Protein AF-A0A419K5F2-F1 (afdb_monomer_lite)

Secondary structure (DSSP, 8-state):
-HHHHHHHHHHHHHHHHHHHHHHHHHHHHHHHHHHHHHTS--S-HHHHHHHHHHHHHHHHHHHHHHHHHHHHHHHH-

Sequence (77 aa):
MKAKIWARIARAVFNGFAVGTMAFFSVYGLTSAVNTLAGTTVLSAMGSGLLTFFSFFGGSIGIELSKDIEETQKETA

Foldseek 3Di:
DVVVVVVLLVVLQVVLQVQLQVQLVVQLVVQVVVCVVVVHRPDDSNVRSVVSSCVSSVVSSVVSVVVVVVVVVVVVD

Radius of gyration: 17.54 Å; chains: 1; bounding box: 47×18×46 Å

pLDDT: mean 87.58, std 12.95, range [48.84, 98.19]

Structure (mmCIF, N/CA/C/O backbone):
data_AF-A0A419K5F2-F1
#
_entry.id   AF-A0A419K5F2-F1
#
loop_
_atom_site.group_PDB
_atom_site.id
_atom_site.type_symbol
_atom_site.label_atom_id
_atom_site.label_alt_id
_atom_site.label_comp_id
_atom_site.label_asym_id
_atom_site.label_entity_id
_atom_site.label_seq_id
_atom_site.pdbx_PDB_ins_code
_atom_site.Cartn_x
_atom_site.Cartn_y
_atom_site.Cartn_z
_atom_site.occupancy
_atom_site.B_iso_or_equiv
_atom_site.auth_seq_id
_atom_site.auth_comp_id
_atom_site.auth_asym_id
_atom_site.auth_atom_id
_atom_site.pdbx_PDB_model_num
ATOM 1 N N . MET A 1 1 ? -17.703 -1.983 25.216 1.00 52.91 1 MET A N 1
ATOM 2 C CA . MET A 1 1 ? -17.304 -1.065 24.120 1.00 52.91 1 MET A CA 1
ATOM 3 C C . MET A 1 1 ? -15.874 -1.279 23.619 1.00 52.91 1 MET A C 1
ATOM 5 O O . MET A 1 1 ? -15.728 -1.527 22.432 1.00 52.91 1 MET A O 1
ATOM 9 N N . LYS A 1 2 ? -14.829 -1.270 24.468 1.00 48.84 2 LYS A N 1
ATOM 10 C CA . LYS A 1 2 ? -13.415 -1.354 24.022 1.00 48.84 2 LYS A CA 1
ATOM 11 C C . LYS A 1 2 ? -13.054 -2.579 23.161 1.00 48.84 2 LYS A C 1
ATOM 13 O O . LYS A 1 2 ? -12.304 -2.434 22.215 1.00 48.84 2 LYS A O 1
ATOM 18 N N . ALA A 1 3 ? -13.605 -3.768 23.410 1.00 57.59 3 ALA A N 1
ATOM 19 C CA . ALA A 1 3 ? -13.290 -4.948 22.586 1.00 57.59 3 ALA A CA 1
ATOM 20 C C . ALA A 1 3 ? -13.746 -4.821 21.113 1.00 57.59 3 ALA A C 1
ATOM 22 O O . ALA A 1 3 ? -13.125 -5.402 20.227 1.00 57.59 3 ALA A O 1
ATOM 23 N N . LYS A 1 4 ? -14.793 -4.026 20.831 1.00 70.88 4 LYS A N 1
ATOM 24 C CA . LYS A 1 4 ? -15.306 -3.828 19.465 1.00 70.88 4 LYS A CA 1
ATOM 25 C C . LYS A 1 4 ? -14.415 -2.895 18.634 1.00 70.88 4 LYS A C 1
ATOM 27 O O . LYS A 1 4 ? -14.271 -3.135 17.442 1.00 70.88 4 LYS A O 1
ATOM 32 N N . ILE A 1 5 ? -13.767 -1.897 19.252 1.00 73.75 5 ILE A N 1
ATOM 33 C CA . ILE A 1 5 ? -12.875 -0.966 18.533 1.00 73.75 5 ILE A CA 1
ATOM 34 C C . ILE A 1 5 ? -11.621 -1.683 18.017 1.00 73.75 5 ILE A C 1
ATOM 36 O O . ILE A 1 5 ? -11.220 -1.490 16.877 1.00 73.75 5 ILE A O 1
ATOM 40 N N . TRP A 1 6 ? -11.048 -2.590 18.813 1.00 75.81 6 TRP A N 1
ATOM 41 C CA . TRP A 1 6 ? -9.856 -3.344 18.417 1.00 75.81 6 TRP A CA 1
ATOM 42 C C . TRP A 1 6 ? -10.136 -4.319 17.276 1.00 75.81 6 TRP A C 1
ATOM 44 O O . TRP A 1 6 ? -9.319 -4.442 16.371 1.00 75.81 6 TRP A O 1
ATOM 54 N N . ALA A 1 7 ? -11.307 -4.964 17.274 1.00 82.56 7 ALA A N 1
ATOM 55 C CA . ALA A 1 7 ? -11.728 -5.822 16.167 1.00 82.56 7 ALA A CA 1
ATOM 56 C C . ALA A 1 7 ? -11.897 -5.035 14.853 1.00 82.56 7 ALA A C 1
ATOM 58 O O . ALA A 1 7 ? -11.591 -5.550 13.778 1.00 82.56 7 ALA A O 1
ATOM 59 N N . ARG A 1 8 ? -12.351 -3.779 14.939 1.00 77.12 8 ARG A N 1
ATOM 60 C CA . ARG A 1 8 ? -12.506 -2.873 13.791 1.00 77.12 8 ARG A CA 1
ATOM 61 C C . ARG A 1 8 ? -11.163 -2.384 13.270 1.00 77.12 8 ARG A C 1
ATOM 63 O O . ARG A 1 8 ? -10.897 -2.522 12.083 1.00 77.12 8 ARG A O 1
ATOM 70 N N . ILE A 1 9 ? -10.276 -1.933 14.157 1.00 82.56 9 ILE A N 1
ATOM 71 C CA . ILE A 1 9 ? -8.902 -1.557 13.795 1.00 82.56 9 ILE A CA 1
ATOM 72 C C . ILE A 1 9 ? -8.182 -2.747 13.152 1.00 82.56 9 ILE A C 1
ATOM 74 O O . ILE A 1 9 ? -7.567 -2.591 12.103 1.00 82.56 9 ILE A O 1
ATOM 78 N N . ALA A 1 10 ? -8.305 -3.949 13.722 1.00 86.88 10 ALA A N 1
ATOM 79 C CA . ALA A 1 10 ? -7.707 -5.155 13.152 1.00 86.88 10 ALA A CA 1
ATOM 80 C C . ALA A 1 10 ? -8.232 -5.445 11.738 1.00 86.88 10 ALA A C 1
ATOM 82 O O . ALA A 1 10 ? -7.448 -5.766 10.846 1.0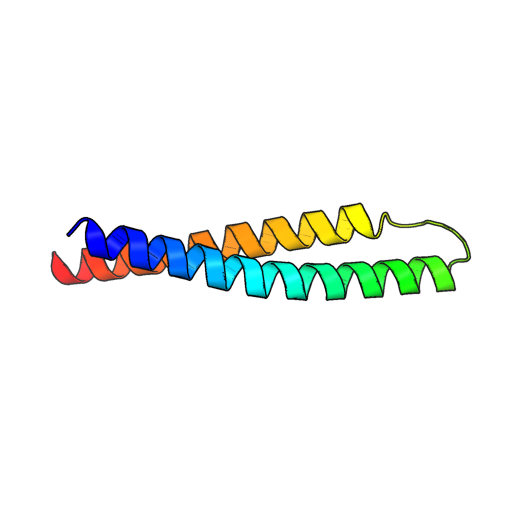0 86.88 10 ALA A O 1
ATOM 83 N N . ARG A 1 11 ? -9.540 -5.278 11.507 1.00 86.81 11 ARG A N 1
ATOM 84 C CA . ARG A 1 11 ? -10.147 -5.425 10.178 1.00 86.81 11 ARG A CA 1
ATOM 85 C C . ARG A 1 11 ? -9.663 -4.353 9.201 1.00 86.81 11 ARG A C 1
ATOM 87 O O . ARG A 1 11 ? -9.307 -4.694 8.078 1.00 86.81 11 ARG A O 1
ATOM 94 N N . ALA A 1 12 ? -9.614 -3.093 9.627 1.00 87.31 12 ALA A N 1
ATOM 95 C CA . ALA A 1 12 ? -9.132 -1.974 8.820 1.00 87.31 12 ALA A CA 1
ATOM 96 C C . ALA A 1 12 ? -7.673 -2.184 8.395 1.00 87.31 12 ALA A C 1
ATOM 98 O O . ALA A 1 12 ? -7.344 -2.056 7.219 1.00 87.31 12 ALA A O 1
ATOM 99 N N . VAL A 1 13 ? -6.816 -2.588 9.337 1.00 90.31 13 VAL A N 1
ATOM 100 C CA . VAL A 1 13 ? -5.406 -2.901 9.079 1.00 90.31 13 VAL A CA 1
ATOM 101 C C . VAL A 1 13 ? -5.271 -4.108 8.156 1.00 90.31 13 VAL A C 1
ATOM 103 O O . VAL A 1 13 ? -4.491 -4.051 7.212 1.00 90.31 13 VAL A O 1
ATOM 106 N N . PHE A 1 14 ? -6.036 -5.182 8.376 1.00 91.50 14 PHE A N 1
ATOM 107 C CA . PHE A 1 14 ? -5.982 -6.375 7.527 1.00 91.50 14 PHE A CA 1
ATOM 108 C C . PHE A 1 14 ? -6.416 -6.076 6.088 1.00 91.50 14 PHE A C 1
ATOM 110 O O . PHE A 1 14 ? -5.690 -6.383 5.142 1.00 91.50 14 PHE A O 1
ATOM 117 N N . ASN A 1 15 ? -7.570 -5.425 5.920 1.00 90.69 15 ASN A N 1
ATOM 118 C CA . ASN A 1 15 ? -8.084 -5.040 4.608 1.00 90.69 15 ASN A CA 1
ATOM 119 C C . ASN A 1 15 ? -7.134 -4.064 3.917 1.00 90.69 15 ASN A C 1
ATOM 121 O O . ASN A 1 15 ? -6.831 -4.225 2.735 1.00 90.69 15 ASN A O 1
ATOM 125 N N . GLY A 1 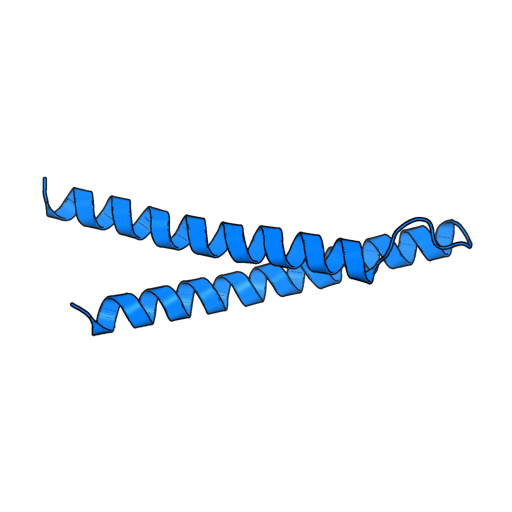16 ? -6.629 -3.079 4.659 1.00 92.88 16 GLY A N 1
ATOM 126 C CA . GLY A 1 16 ? -5.692 -2.112 4.119 1.00 92.88 16 GLY A CA 1
ATOM 127 C C . GLY A 1 16 ? -4.371 -2.727 3.709 1.00 92.88 16 GLY A C 1
ATOM 128 O O . GLY A 1 16 ? -3.837 -2.370 2.662 1.00 92.88 16 GLY A O 1
ATOM 129 N N . PHE A 1 17 ? -3.868 -3.690 4.480 1.00 95.12 17 PHE A N 1
ATOM 130 C CA . PHE A 1 17 ? -2.666 -4.430 4.124 1.00 95.12 17 PHE A CA 1
ATOM 131 C C . PHE A 1 17 ? -2.893 -5.241 2.847 1.00 95.12 17 PHE A C 1
ATOM 133 O O . PHE A 1 17 ? -2.107 -5.126 1.914 1.00 95.12 17 PHE A O 1
ATOM 140 N N . ALA A 1 18 ? -4.000 -5.984 2.753 1.00 94.69 18 ALA A N 1
ATOM 141 C CA . ALA A 1 18 ? -4.327 -6.773 1.566 1.00 94.69 18 ALA A CA 1
ATOM 142 C C . ALA A 1 18 ? -4.439 -5.906 0.297 1.00 94.69 18 ALA A C 1
ATOM 144 O O . ALA A 1 18 ? -3.800 -6.200 -0.717 1.00 94.69 18 ALA A O 1
ATOM 145 N N . VAL A 1 19 ? -5.202 -4.808 0.358 1.00 94.38 19 VAL A N 1
ATOM 146 C CA . VAL A 1 19 ? -5.360 -3.877 -0.771 1.00 94.38 19 VAL A CA 1
ATOM 147 C C . VAL A 1 19 ? -4.033 -3.193 -1.103 1.00 94.38 19 VAL A C 1
ATOM 149 O O . VAL A 1 19 ? -3.649 -3.132 -2.271 1.00 94.38 19 VAL A O 1
ATOM 152 N N . GLY A 1 20 ? -3.303 -2.731 -0.085 1.00 96.12 20 GLY A N 1
ATOM 153 C CA . GLY A 1 20 ? -1.992 -2.110 -0.244 1.00 96.12 20 GLY A CA 1
ATOM 154 C C . GLY A 1 20 ? -0.995 -3.042 -0.928 1.00 96.12 20 GLY A C 1
ATOM 155 O O . GLY A 1 20 ? -0.312 -2.623 -1.860 1.00 96.12 20 GLY A O 1
ATOM 156 N N . THR A 1 21 ? -0.922 -4.313 -0.523 1.00 96.81 21 THR A N 1
ATOM 157 C CA . THR A 1 21 ? -0.010 -5.305 -1.111 1.00 96.81 21 THR A CA 1
ATOM 158 C C . THR A 1 21 ? -0.358 -5.608 -2.568 1.00 96.81 21 THR A C 1
ATOM 160 O O . THR A 1 21 ? 0.542 -5.678 -3.406 1.00 96.81 21 THR A O 1
ATOM 163 N N . MET A 1 22 ? -1.643 -5.735 -2.915 1.00 97.31 22 MET A N 1
ATOM 164 C CA . MET A 1 22 ? -2.041 -5.909 -4.319 1.00 97.31 22 MET A CA 1
ATOM 165 C C . MET A 1 22 ? -1.664 -4.691 -5.171 1.00 97.31 22 MET A C 1
ATOM 167 O O . MET A 1 22 ? -1.139 -4.843 -6.279 1.00 97.31 22 MET A O 1
ATOM 171 N N . ALA A 1 23 ? -1.876 -3.484 -4.645 1.00 96.31 23 ALA A N 1
ATOM 172 C CA . ALA A 1 23 ? -1.508 -2.250 -5.328 1.00 96.31 23 ALA A CA 1
ATOM 173 C C . ALA A 1 23 ? 0.021 -2.119 -5.487 1.00 96.31 23 ALA A C 1
ATOM 175 O O . ALA A 1 23 ? 0.492 -1.761 -6.569 1.00 96.31 23 ALA A O 1
ATOM 176 N N . PHE A 1 24 ? 0.794 -2.500 -4.460 1.00 98.12 24 PHE A N 1
ATOM 177 C CA . PHE A 1 24 ? 2.259 -2.568 -4.502 1.00 98.12 24 PHE A CA 1
ATOM 178 C C . PHE A 1 24 ? 2.740 -3.426 -5.668 1.00 98.12 24 PHE A C 1
ATOM 180 O O . PHE A 1 24 ? 3.482 -2.938 -6.517 1.00 98.12 24 PHE A O 1
ATOM 187 N N . PHE A 1 25 ? 2.315 -4.693 -5.732 1.00 98.00 25 PHE A N 1
ATOM 188 C CA . PHE A 1 25 ? 2.810 -5.618 -6.753 1.00 98.00 25 PHE A CA 1
ATOM 189 C C . PHE A 1 25 ? 2.385 -5.203 -8.161 1.00 98.00 25 PHE A C 1
ATOM 191 O O . PHE A 1 25 ? 3.169 -5.342 -9.098 1.00 98.00 25 PHE A O 1
ATOM 198 N N . SER A 1 26 ? 1.190 -4.626 -8.298 1.00 97.94 26 SER A N 1
ATOM 199 C CA . SER A 1 26 ? 0.704 -4.095 -9.574 1.00 97.94 26 SER A CA 1
ATOM 200 C C . SER A 1 26 ? 1.601 -2.963 -10.084 1.00 97.94 26 SER A C 1
ATOM 202 O O . SER A 1 26 ? 2.093 -3.016 -11.211 1.00 97.94 26 SER A O 1
ATOM 204 N N . VAL A 1 27 ? 1.883 -1.960 -9.245 1.00 98.19 27 VAL A N 1
ATOM 205 C CA . VAL A 1 27 ? 2.720 -0.811 -9.629 1.00 98.19 27 VAL A CA 1
ATOM 206 C C . VAL A 1 27 ? 4.188 -1.200 -9.765 1.00 98.19 27 VAL A C 1
ATOM 208 O O . VAL A 1 27 ? 4.852 -0.743 -10.695 1.00 98.19 27 VAL A O 1
ATOM 211 N N . TYR A 1 28 ? 4.697 -2.073 -8.897 1.00 98.19 28 TYR A N 1
ATOM 212 C CA . TYR A 1 28 ? 6.053 -2.605 -8.999 1.00 98.19 28 TYR A CA 1
ATOM 213 C C . TYR A 1 28 ? 6.257 -3.345 -10.326 1.00 98.19 28 TYR A C 1
ATOM 215 O O . TYR A 1 28 ? 7.240 -3.096 -11.027 1.00 98.19 28 TYR A O 1
ATOM 223 N N . GLY A 1 29 ? 5.315 -4.220 -10.696 1.00 98.06 29 GLY A N 1
ATOM 224 C CA . GLY A 1 29 ? 5.348 -4.968 -11.951 1.00 98.06 29 GLY A CA 1
ATOM 225 C C . GLY A 1 29 ? 5.292 -4.050 -13.171 1.00 98.06 29 GLY A C 1
ATOM 226 O O . GLY A 1 29 ? 6.140 -4.161 -14.054 1.00 98.06 29 GLY A O 1
ATOM 227 N N . LEU A 1 30 ? 4.364 -3.087 -13.185 1.00 98.12 30 LEU A N 1
ATOM 228 C CA . LEU A 1 30 ? 4.261 -2.096 -14.263 1.00 98.12 30 LEU A CA 1
ATOM 229 C C . LEU A 1 30 ? 5.530 -1.250 -14.386 1.00 98.12 30 LEU A C 1
ATOM 231 O O . LEU A 1 30 ? 6.050 -1.071 -15.483 1.00 98.12 30 LEU A O 1
ATOM 235 N N . THR A 1 31 ? 6.063 -0.770 -13.264 1.00 98.12 31 THR A N 1
ATOM 236 C CA . THR A 1 31 ? 7.292 0.031 -13.251 1.00 98.12 31 THR A CA 1
ATOM 237 C C . THR A 1 31 ? 8.486 -0.780 -13.749 1.00 98.12 31 THR A C 1
ATOM 239 O O . THR A 1 31 ? 9.302 -0.277 -14.518 1.00 98.12 31 THR A O 1
ATOM 242 N N . SER A 1 32 ? 8.569 -2.054 -13.356 1.00 97.94 32 SER A N 1
ATOM 243 C CA . SER A 1 32 ? 9.607 -2.966 -13.841 1.00 97.94 32 SER A CA 1
ATOM 244 C C . SER A 1 32 ? 9.492 -3.173 -15.350 1.00 97.94 32 SER A C 1
ATOM 246 O O . SER A 1 32 ? 10.492 -3.041 -16.048 1.00 97.94 32 SER A O 1
ATOM 248 N N . ALA A 1 33 ? 8.280 -3.396 -15.868 1.00 97.94 33 ALA A N 1
ATOM 249 C CA . ALA A 1 33 ? 8.038 -3.523 -17.304 1.00 97.94 33 ALA A CA 1
ATOM 250 C C . ALA A 1 33 ? 8.422 -2.249 -18.074 1.00 97.94 33 ALA A C 1
ATOM 252 O O . ALA A 1 33 ? 9.071 -2.337 -19.114 1.00 97.94 33 ALA A O 1
ATOM 253 N N . VAL A 1 34 ? 8.089 -1.066 -17.546 1.00 98.06 34 VAL A N 1
ATOM 254 C CA . VAL A 1 34 ? 8.494 0.224 -18.130 1.00 98.06 34 VAL A CA 1
ATOM 255 C C . VAL A 1 34 ? 10.016 0.355 -18.177 1.00 98.06 34 VAL A C 1
ATOM 257 O O . VAL A 1 34 ? 10.560 0.685 -19.228 1.00 98.06 34 VAL A O 1
ATOM 260 N N . ASN A 1 35 ? 10.716 0.048 -17.082 1.00 98.19 35 ASN A N 1
ATOM 261 C CA . ASN A 1 35 ? 12.181 0.086 -17.053 1.00 98.19 35 ASN A CA 1
ATOM 262 C C . ASN A 1 35 ? 12.801 -0.921 -18.037 1.00 98.19 35 ASN A C 1
ATOM 264 O O . ASN A 1 35 ? 13.777 -0.599 -18.714 1.00 98.19 35 ASN A O 1
ATOM 268 N N . THR A 1 36 ? 12.223 -2.121 -18.165 1.00 98.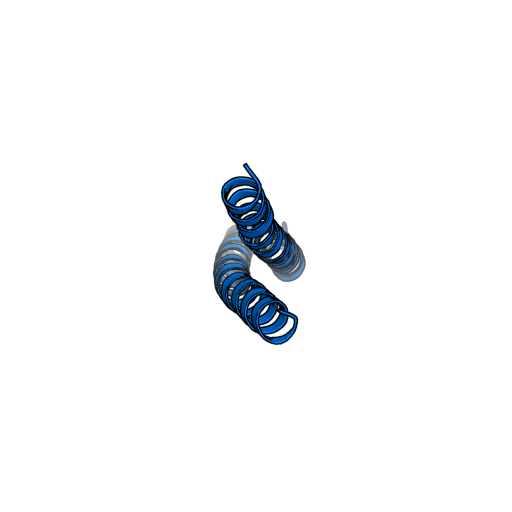12 36 THR A N 1
ATOM 269 C CA . THR A 1 36 ? 12.662 -3.119 -19.151 1.00 98.12 36 THR A CA 1
ATOM 270 C C . THR A 1 36 ? 12.493 -2.608 -20.580 1.00 98.12 36 THR A C 1
ATOM 272 O O . THR A 1 36 ? 13.428 -2.716 -21.369 1.00 98.12 36 THR A O 1
ATOM 275 N N . LEU A 1 37 ? 11.343 -2.012 -20.912 1.00 98.19 37 LEU A N 1
ATOM 276 C CA . LEU A 1 37 ? 11.088 -1.441 -22.240 1.00 98.19 37 LEU A CA 1
ATOM 277 C C . LEU A 1 37 ? 11.995 -0.242 -22.547 1.00 98.19 37 LEU A C 1
ATOM 279 O O . LEU A 1 37 ? 12.386 -0.048 -23.695 1.00 98.19 37 LEU A O 1
ATOM 283 N N . ALA A 1 38 ? 12.348 0.547 -21.532 1.00 97.31 38 ALA A N 1
ATOM 284 C CA . ALA A 1 38 ? 13.240 1.694 -21.674 1.00 97.31 38 ALA A CA 1
ATOM 285 C C . ALA A 1 38 ? 14.729 1.311 -21.758 1.00 97.31 38 ALA A C 1
ATOM 287 O O . ALA A 1 38 ? 15.553 2.154 -22.109 1.00 97.31 38 ALA A O 1
ATOM 288 N N . GLY A 1 39 ? 15.098 0.077 -21.395 1.00 97.62 39 GLY A N 1
ATOM 289 C CA . GLY A 1 39 ? 16.496 -0.365 -21.317 1.00 97.62 39 GLY A CA 1
ATOM 290 C C . GLY A 1 39 ? 17.322 0.352 -20.238 1.00 97.62 39 GLY A C 1
ATOM 291 O O . GLY A 1 39 ? 18.545 0.240 -20.217 1.00 97.62 39 GLY A O 1
ATOM 292 N N . THR A 1 40 ? 16.671 1.104 -19.352 1.00 97.12 40 THR A N 1
ATOM 293 C CA . THR A 1 40 ? 17.289 1.864 -18.263 1.00 97.12 40 THR A CA 1
ATOM 294 C C . THR A 1 40 ? 16.284 2.073 -17.132 1.00 97.12 40 THR A C 1
ATOM 296 O O . THR A 1 40 ? 15.074 1.931 -17.316 1.00 97.12 40 THR A O 1
ATOM 299 N N . THR A 1 41 ? 16.772 2.433 -15.947 1.00 96.81 41 THR A N 1
ATOM 300 C CA . THR A 1 41 ? 15.911 2.766 -14.809 1.00 96.81 41 THR A CA 1
ATOM 301 C C . THR A 1 41 ? 15.380 4.188 -14.963 1.00 96.81 41 THR A C 1
ATOM 303 O O . THR A 1 41 ? 16.107 5.152 -14.733 1.00 96.81 41 THR A O 1
ATOM 306 N N . VAL A 1 42 ? 14.101 4.313 -15.316 1.00 96.56 42 VAL A N 1
ATOM 307 C CA . VAL A 1 42 ? 13.390 5.601 -15.426 1.00 96.56 42 VAL A CA 1
ATOM 308 C C . VAL A 1 42 ? 12.569 5.898 -14.171 1.00 96.56 42 VAL A C 1
ATOM 310 O O . VAL A 1 42 ? 12.398 7.053 -13.790 1.00 96.56 42 VAL A O 1
ATOM 313 N N . LEU A 1 43 ? 12.079 4.849 -13.506 1.00 95.81 43 LEU A N 1
ATOM 314 C CA . LEU A 1 43 ? 11.298 4.921 -12.274 1.00 95.81 43 LEU A CA 1
ATOM 315 C C . LEU A 1 43 ? 11.810 3.894 -11.261 1.00 95.81 43 LEU A C 1
ATOM 317 O O . LEU A 1 43 ? 12.151 2.762 -11.604 1.00 95.81 43 LEU A O 1
ATOM 321 N N . SER A 1 44 ? 11.829 4.264 -9.981 1.00 97.00 44 SER A N 1
ATOM 322 C CA . SER A 1 44 ? 12.155 3.316 -8.914 1.00 97.00 44 SER A CA 1
ATOM 323 C C . SER A 1 44 ? 10.976 2.372 -8.685 1.00 97.00 44 SER A C 1
ATOM 325 O O . SER A 1 44 ? 9.994 2.765 -8.064 1.00 97.00 44 SER A O 1
ATOM 327 N N . ALA A 1 45 ? 11.076 1.116 -9.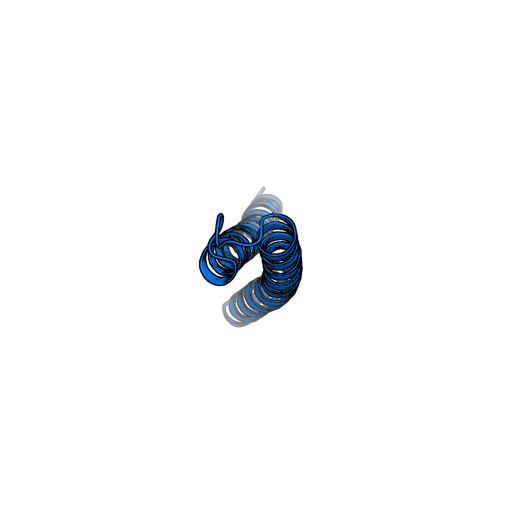134 1.00 96.31 45 ALA A N 1
ATOM 328 C CA . ALA A 1 45 ? 10.009 0.124 -8.948 1.00 96.31 45 ALA A CA 1
ATOM 329 C C . ALA A 1 45 ? 9.644 -0.067 -7.470 1.00 96.31 45 ALA A C 1
ATOM 331 O O . ALA A 1 45 ? 8.467 -0.107 -7.116 1.00 96.31 45 ALA A O 1
ATOM 332 N N . MET A 1 46 ? 10.656 -0.108 -6.597 1.00 97.62 46 MET A N 1
ATOM 333 C CA . MET A 1 46 ? 10.449 -0.181 -5.152 1.00 97.62 46 MET A CA 1
ATOM 334 C C . MET A 1 46 ? 9.805 1.098 -4.608 1.00 97.62 46 MET A C 1
ATOM 336 O O . MET A 1 46 ? 8.833 1.019 -3.864 1.00 97.62 46 MET A O 1
ATOM 340 N N . GLY A 1 47 ? 10.320 2.272 -4.990 1.00 97.50 47 GLY A N 1
ATOM 341 C CA . GLY A 1 47 ? 9.803 3.556 -4.510 1.00 97.50 47 GLY A CA 1
ATOM 342 C C . GLY A 1 47 ? 8.346 3.781 -4.912 1.00 97.50 47 GLY A C 1
ATOM 343 O O . GLY A 1 47 ? 7.514 4.089 -4.062 1.00 97.50 47 GLY A O 1
ATOM 344 N N . SER A 1 48 ? 8.024 3.552 -6.186 1.00 96.94 48 SER A N 1
ATOM 345 C CA . SER A 1 48 ? 6.662 3.640 -6.712 1.00 96.94 48 SER A CA 1
ATOM 346 C C . SER A 1 48 ? 5.738 2.621 -6.047 1.00 96.94 48 SER A C 1
ATOM 348 O O . SER A 1 48 ? 4.654 2.992 -5.602 1.00 96.94 48 SER A O 1
ATOM 350 N N . GLY A 1 49 ? 6.181 1.367 -5.898 1.00 97.88 49 GLY A N 1
ATOM 351 C CA . GLY A 1 49 ? 5.412 0.332 -5.209 1.00 97.88 49 GLY A CA 1
ATOM 352 C C . GLY A 1 49 ? 5.098 0.704 -3.757 1.00 97.88 49 GLY A C 1
ATOM 353 O O . GLY A 1 49 ? 3.937 0.645 -3.351 1.00 97.88 49 GLY A O 1
ATOM 354 N N . LEU A 1 50 ? 6.103 1.116 -2.975 1.00 97.88 50 LEU A N 1
ATOM 355 C CA . LEU A 1 50 ? 5.929 1.495 -1.566 1.00 97.88 50 LEU A CA 1
ATOM 356 C C . LEU A 1 50 ? 5.024 2.717 -1.410 1.00 97.88 50 LEU A C 1
ATOM 358 O O . LEU A 1 50 ? 4.158 2.724 -0.536 1.00 97.88 50 LEU A O 1
ATOM 362 N N . LEU A 1 51 ? 5.189 3.730 -2.263 1.00 97.31 51 LEU A N 1
ATOM 363 C CA . LEU A 1 51 ? 4.317 4.901 -2.254 1.00 97.31 51 LEU A CA 1
ATOM 364 C C . LEU A 1 51 ? 2.858 4.482 -2.461 1.00 97.31 51 LEU A C 1
ATOM 366 O O . LEU A 1 51 ? 1.996 4.848 -1.664 1.00 97.31 51 LEU A O 1
ATOM 370 N N . THR A 1 52 ? 2.592 3.657 -3.477 1.00 97.00 52 THR A N 1
ATOM 371 C CA . THR A 1 52 ? 1.246 3.134 -3.734 1.00 97.00 52 THR A CA 1
ATOM 372 C C . THR A 1 52 ? 0.728 2.301 -2.562 1.00 97.00 52 THR A C 1
ATOM 374 O O . THR A 1 52 ? -0.409 2.507 -2.140 1.00 97.00 52 THR A O 1
ATOM 377 N N . PHE A 1 53 ? 1.549 1.417 -1.986 1.00 97.62 53 PHE A N 1
ATOM 378 C CA . PHE A 1 53 ? 1.177 0.642 -0.801 1.00 97.62 53 PHE A CA 1
ATOM 379 C C . PHE A 1 53 ? 0.669 1.553 0.319 1.00 97.62 53 PHE A C 1
ATOM 381 O O . PHE A 1 53 ? -0.450 1.371 0.793 1.00 97.62 53 PHE A O 1
ATOM 388 N N . PHE A 1 54 ? 1.458 2.555 0.717 1.00 96.50 54 PHE A N 1
ATOM 389 C CA . PHE A 1 54 ? 1.105 3.426 1.836 1.00 96.50 54 PHE A CA 1
ATOM 390 C C . PHE A 1 54 ? -0.098 4.322 1.532 1.00 96.50 54 PHE A C 1
ATOM 392 O O . PHE A 1 54 ? -0.908 4.556 2.429 1.00 96.50 54 PHE A O 1
ATOM 399 N N . SER A 1 55 ? -0.272 4.769 0.283 1.00 95.62 55 SER A N 1
ATOM 400 C CA . SER A 1 55 ? -1.470 5.514 -0.122 1.00 95.62 55 SER A CA 1
ATOM 401 C C . SER A 1 55 ? -2.746 4.682 0.047 1.00 95.62 55 SER A C 1
ATOM 403 O O . SER A 1 55 ? -3.718 5.157 0.636 1.00 95.62 55 SER A O 1
ATOM 405 N N . PHE A 1 56 ? -2.744 3.427 -0.410 1.00 93.81 56 PHE A N 1
ATOM 406 C CA . PHE A 1 56 ? -3.914 2.547 -0.309 1.00 93.81 56 PHE A CA 1
ATOM 407 C C . PHE A 1 56 ? -4.120 2.002 1.111 1.00 93.81 56 PHE A C 1
ATOM 409 O O . PHE A 1 56 ? -5.256 1.920 1.584 1.00 93.81 56 PHE A O 1
ATOM 416 N N . PHE A 1 57 ? -3.040 1.685 1.824 1.00 93.56 57 PHE A N 1
ATOM 417 C CA . PHE A 1 57 ? -3.084 1.268 3.225 1.00 93.56 57 PHE A CA 1
ATOM 418 C C . PHE A 1 57 ? -3.652 2.378 4.121 1.00 93.56 57 PHE A C 1
ATOM 420 O O . PHE A 1 57 ? -4.584 2.146 4.885 1.00 93.56 57 PHE A O 1
ATOM 427 N N . GLY A 1 58 ? -3.154 3.609 3.987 1.00 91.19 58 GLY A N 1
ATOM 428 C CA . GLY A 1 58 ? -3.675 4.750 4.741 1.00 91.19 58 GLY A CA 1
ATOM 429 C C . GLY A 1 58 ? -5.120 5.086 4.368 1.00 91.19 58 GLY A C 1
ATOM 430 O O . GLY A 1 58 ? -5.960 5.268 5.250 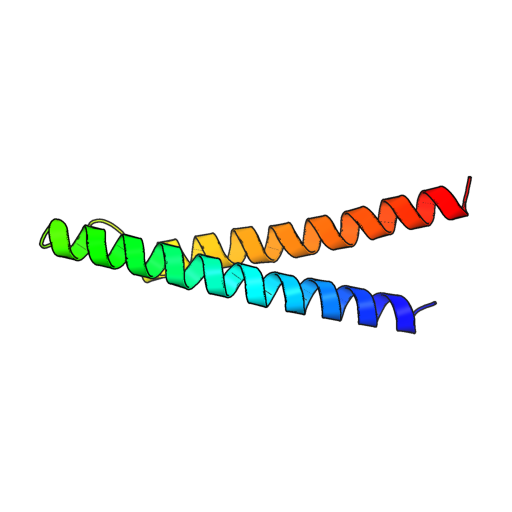1.00 91.19 58 GLY A O 1
ATOM 431 N N . GLY A 1 59 ? -5.434 5.109 3.068 1.00 89.75 59 GLY A N 1
ATOM 432 C CA . GLY A 1 59 ? -6.779 5.416 2.577 1.00 89.75 59 GLY A CA 1
ATOM 433 C C . GLY A 1 59 ? -7.838 4.415 3.044 1.00 89.75 59 GLY A C 1
ATOM 434 O O . GLY A 1 59 ? -8.911 4.812 3.488 1.00 89.75 59 GLY A O 1
ATOM 435 N N . SER A 1 60 ? -7.532 3.119 3.009 1.00 86.19 60 SER A N 1
ATOM 436 C CA . SER A 1 60 ? -8.447 2.064 3.472 1.00 86.19 60 SER A CA 1
ATOM 437 C C . SER A 1 60 ? -8.727 2.131 4.975 1.00 86.19 60 SER A C 1
ATOM 439 O O . SER A 1 60 ? -9.881 1.982 5.378 1.00 86.19 60 SER A O 1
ATOM 441 N N . ILE A 1 61 ? -7.715 2.428 5.797 1.00 85.44 61 ILE A N 1
ATOM 442 C CA . ILE A 1 61 ? -7.911 2.670 7.232 1.00 85.44 61 ILE A CA 1
ATOM 443 C C . ILE A 1 61 ? -8.793 3.903 7.447 1.00 85.44 61 ILE A C 1
ATOM 445 O O . ILE A 1 61 ? -9.739 3.844 8.231 1.00 85.44 61 ILE A O 1
ATOM 449 N N . GLY A 1 62 ? -8.528 4.998 6.728 1.00 85.00 62 GLY A N 1
ATOM 450 C CA . GLY A 1 62 ? -9.336 6.217 6.805 1.00 85.00 62 GLY A CA 1
ATOM 451 C C . GLY A 1 62 ? -10.806 5.982 6.446 1.00 85.00 62 GLY A C 1
ATOM 452 O O . GLY A 1 62 ? -11.693 6.448 7.158 1.00 85.00 62 GLY A O 1
ATOM 453 N N . ILE A 1 63 ? -11.076 5.212 5.390 1.00 85.81 63 ILE A N 1
ATOM 454 C CA . ILE A 1 63 ? -12.439 4.845 4.976 1.00 85.81 63 ILE A CA 1
ATOM 455 C C . ILE A 1 63 ? -13.140 4.020 6.058 1.00 85.81 63 ILE A C 1
ATOM 457 O O . ILE A 1 63 ? -14.293 4.298 6.383 1.00 85.81 63 ILE A O 1
ATOM 461 N N . GLU A 1 64 ? -12.466 3.018 6.624 1.00 81.12 64 GLU A N 1
ATOM 462 C CA . GLU A 1 64 ? -13.083 2.148 7.628 1.00 81.12 64 GLU A CA 1
ATOM 463 C C . GLU A 1 64 ? -13.389 2.912 8.927 1.00 81.12 64 GLU A C 1
ATOM 465 O O . GLU A 1 64 ? -14.485 2.788 9.467 1.00 81.12 64 GLU A O 1
ATOM 470 N N . LEU A 1 65 ? -12.481 3.792 9.365 1.00 80.06 65 LEU A N 1
ATOM 471 C CA . LEU A 1 65 ? -12.720 4.686 10.504 1.00 80.06 65 LEU A CA 1
ATOM 472 C C . LEU A 1 65 ? -13.820 5.725 10.227 1.00 80.06 65 LEU A C 1
ATOM 474 O O . LEU A 1 65 ? -14.536 6.123 11.143 1.00 80.06 65 LEU A O 1
ATOM 478 N N . SER A 1 66 ? -13.983 6.170 8.978 1.00 82.44 66 SER A N 1
ATOM 479 C CA . SER A 1 66 ? -15.036 7.132 8.614 1.00 82.44 66 SER A CA 1
ATOM 480 C C . SER A 1 66 ? -16.433 6.520 8.746 1.00 82.44 66 SER A C 1
ATOM 482 O O . SER A 1 66 ? -17.341 7.170 9.262 1.00 82.44 66 SER A O 1
ATOM 484 N N . LYS A 1 67 ? -16.596 5.248 8.355 1.00 77.56 67 LYS A N 1
ATOM 485 C CA . LYS A 1 67 ? -17.856 4.506 8.546 1.00 77.56 67 LYS A CA 1
ATOM 486 C C . LYS A 1 67 ? -18.216 4.376 10.026 1.00 77.56 67 LYS A C 1
ATOM 488 O O . LYS A 1 67 ? -19.382 4.498 10.384 1.00 77.56 67 LYS A O 1
ATOM 493 N N . ASP A 1 68 ? -17.213 4.184 10.885 1.00 70.38 68 ASP A N 1
ATOM 494 C CA . ASP A 1 68 ? -17.413 4.091 12.334 1.00 70.38 68 ASP A CA 1
ATOM 495 C C . ASP A 1 68 ? -17.971 5.394 12.935 1.00 70.38 68 ASP A C 1
ATOM 497 O O . ASP A 1 68 ? -18.827 5.352 13.825 1.00 70.38 68 ASP A O 1
ATOM 501 N N . ILE A 1 69 ? -17.509 6.553 12.454 1.00 72.75 69 ILE A N 1
ATOM 502 C CA . ILE A 1 69 ? -18.030 7.860 12.884 1.00 72.75 69 ILE A CA 1
ATOM 503 C C . ILE A 1 69 ? -19.496 8.003 12.460 1.00 72.75 69 ILE A C 1
ATOM 505 O O . ILE A 1 69 ? -20.327 8.423 13.264 1.00 72.75 69 ILE A O 1
ATOM 509 N N . GLU A 1 70 ? -19.825 7.609 11.229 1.00 76.19 70 GLU A N 1
ATOM 510 C CA . GLU A 1 70 ? -21.187 7.698 10.698 1.00 76.19 70 GLU A CA 1
ATOM 511 C C . GLU A 1 70 ? -22.174 6.784 11.449 1.00 76.19 70 GLU A C 1
ATOM 513 O O . GLU A 1 70 ? -23.278 7.213 11.788 1.00 76.19 70 GLU A O 1
ATOM 518 N N . GLU A 1 71 ? -21.780 5.545 11.769 1.00 72.38 71 GLU A N 1
ATOM 519 C CA . GLU A 1 71 ? -22.596 4.630 12.586 1.00 72.38 71 GLU A CA 1
ATOM 520 C C . GLU A 1 71 ? -22.834 5.185 13.996 1.00 72.38 71 GLU A C 1
ATOM 522 O O . GLU A 1 71 ? -23.960 5.155 14.491 1.00 72.38 71 GLU A O 1
ATOM 527 N N . THR A 1 72 ? -21.798 5.748 14.624 1.00 69.00 72 THR A N 1
ATOM 528 C CA . THR A 1 72 ? -21.908 6.313 15.980 1.00 69.00 72 THR A CA 1
ATOM 529 C C . THR A 1 72 ? -22.857 7.516 16.014 1.00 69.00 72 THR A C 1
ATOM 531 O O . THR A 1 72 ? -23.617 7.674 16.972 1.00 69.00 72 THR A O 1
ATOM 534 N N . GLN A 1 73 ? -22.861 8.352 14.968 1.00 65.94 73 GLN A N 1
ATOM 535 C CA . GLN A 1 73 ? -23.793 9.482 14.862 1.00 65.94 73 GLN A CA 1
ATOM 536 C C . GLN A 1 73 ? -25.248 9.043 14.657 1.00 65.94 73 GLN A C 1
ATOM 538 O O . GLN A 1 73 ? -26.148 9.688 15.186 1.00 65.94 73 GLN A O 1
ATOM 543 N N . LYS A 1 74 ? -25.497 7.932 13.951 1.00 69.75 74 LYS A N 1
ATOM 544 C CA . LYS A 1 74 ? -26.853 7.377 13.784 1.00 69.75 74 LYS A CA 1
ATOM 545 C C . LYS A 1 74 ? -27.426 6.785 15.073 1.00 69.75 74 LYS A C 1
ATOM 547 O O . LYS A 1 74 ? -28.635 6.800 15.239 1.00 69.75 74 LYS A O 1
ATOM 552 N N . GLU A 1 75 ? -26.588 6.268 15.974 1.00 60.00 75 GLU A N 1
ATOM 553 C CA . GLU A 1 75 ? -27.035 5.749 17.280 1.00 60.00 75 GLU A CA 1
ATOM 554 C C . GLU A 1 75 ? -27.310 6.854 18.319 1.00 60.00 75 GLU A C 1
ATOM 556 O O . GLU A 1 75 ? -27.925 6.580 19.348 1.00 60.00 75 GLU A O 1
ATOM 561 N N . THR A 1 76 ? -26.836 8.084 18.087 1.00 59.38 76 THR A N 1
ATOM 562 C CA . THR A 1 76 ? -26.975 9.219 19.024 1.00 59.38 76 THR A CA 1
ATOM 563 C C . THR A 1 76 ? -28.005 10.273 18.604 1.00 59.38 76 THR A C 1
ATOM 565 O O . THR A 1 76 ? -28.273 11.178 19.396 1.00 59.38 76 THR A O 1
ATOM 568 N N . ALA A 1 77 ? -28.577 10.155 17.403 1.00 57.00 77 ALA A N 1
ATOM 569 C CA . ALA A 1 77 ? -29.677 10.980 16.893 1.00 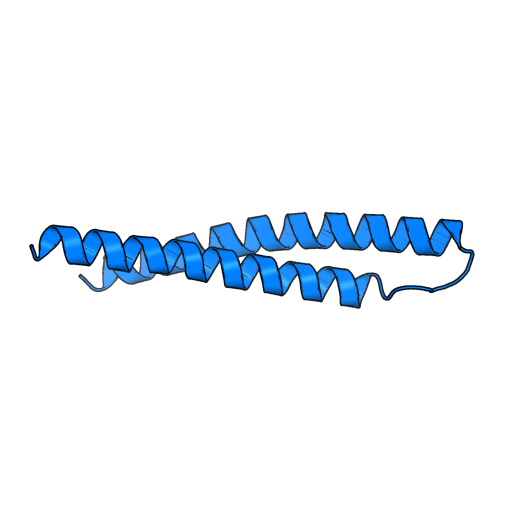57.00 77 ALA A CA 1
ATOM 570 C C . ALA A 1 77 ? -31.036 10.304 17.131 1.00 57.00 77 ALA A C 1
ATOM 572 O O . ALA A 1 77 ? -32.007 11.044 17.408 1.00 57.00 77 ALA A O 1
#